Protein AF-A0A382WX35-F1 (afdb_monomer)

Mean predicted aligned error: 16.72 Å

Sequence (163 aa):
VVASEELVRVSFALEDSNFPLQPGFPIFLANTMNWLTGERFALSRSPGRIEVPIPMAEVADLEGNSVAASSLPGRTVFTASEAGLFTVVASDRRVHVAVNLTSQRHSSVNASNFGPEVDSSPIEMPFGGREVEENPKLWVTLLVVATLLVTGEWFTYHRRLTV

Secondary structure (DSSP, 8-state):
----------SS-STTSSGGGSTHHHHHHHHHHHHHT-----EEE-SEEEEES-TT-EEE-TT-PEEPEEEETTEEEEEESSSEEEEEEETTEEEEEEE-SS-HHHH-TTT----S----------S--------TTHHHHHHHHHHHHHHHHHHHHHTT---

Organism: NCBI:txid408172

Radius of gyration: 26.26 Å; Cα contacts (8 Å, |Δi|>4): 176; chains: 1; bounding box: 61×56×72 Å

pLDDT: mean 78.11, std 17.48, range [38.62, 96.69]

Structure (mmCIF, N/CA/C/O backbone):
data_AF-A0A382WX35-F1
#
_entry.id   AF-A0A382WX35-F1
#
loop_
_atom_site.group_PDB
_atom_site.id
_atom_site.type_symbol
_atom_site.label_atom_id
_atom_site.label_alt_id
_atom_site.label_comp_id
_atom_site.label_asym_id
_atom_site.label_entity_id
_atom_site.label_seq_id
_atom_site.pdbx_PDB_ins_code
_atom_site.Cartn_x
_atom_site.Cartn_y
_atom_site.Cartn_z
_atom_site.occupancy
_atom_site.B_iso_or_equiv
_atom_site.auth_seq_id
_atom_site.auth_comp_id
_atom_site.auth_asym_id
_atom_site.auth_atom_id
_atom_site.pdbx_PDB_model_num
ATOM 1 N N . VAL A 1 1 ? -3.711 -2.216 26.887 1.00 42.47 1 VAL A N 1
ATOM 2 C CA . VAL A 1 1 ? -4.816 -2.167 25.904 1.00 42.47 1 VAL A CA 1
ATOM 3 C C 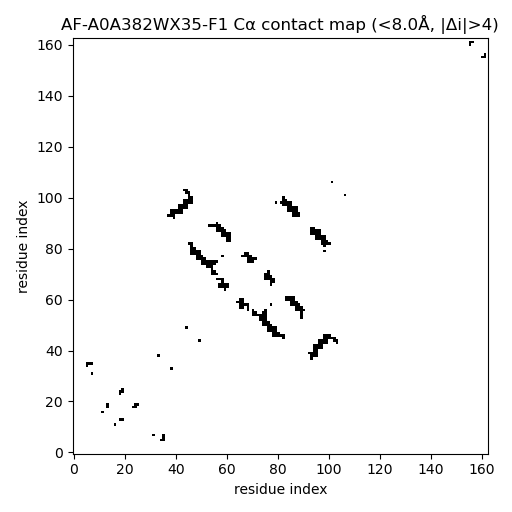. VAL A 1 1 ? -5.041 -3.593 25.444 1.00 42.47 1 VAL A C 1
ATOM 5 O O . VAL A 1 1 ? -4.092 -4.197 24.966 1.00 42.47 1 VAL A O 1
ATOM 8 N N . VAL A 1 2 ? -6.210 -4.174 25.720 1.00 40.56 2 VAL A N 1
ATOM 9 C CA . VAL A 1 2 ? -6.545 -5.528 25.251 1.00 40.56 2 VAL A CA 1
ATOM 10 C C . VAL A 1 2 ? -6.761 -5.414 23.745 1.00 40.56 2 VAL A C 1
ATOM 12 O O . VAL A 1 2 ? -7.621 -4.644 23.324 1.00 40.56 2 VAL A O 1
ATOM 15 N N . ALA A 1 3 ? -5.927 -6.082 22.947 1.00 49.22 3 ALA A N 1
ATOM 16 C CA . ALA A 1 3 ? -6.133 -6.168 21.507 1.00 49.22 3 ALA A CA 1
ATOM 17 C C . ALA A 1 3 ? -7.505 -6.809 21.263 1.00 49.22 3 ALA A C 1
ATOM 19 O O . ALA A 1 3 ? -7.813 -7.845 21.848 1.00 49.22 3 ALA A O 1
ATOM 20 N N . SER A 1 4 ? -8.357 -6.161 20.473 1.00 56.06 4 SER A N 1
ATOM 21 C CA . SER A 1 4 ? -9.621 -6.753 20.049 1.00 56.06 4 SER A CA 1
ATOM 22 C C . SER A 1 4 ? -9.297 -7.972 19.186 1.00 56.06 4 SER A C 1
ATOM 24 O O . SER A 1 4 ? -8.686 -7.821 18.134 1.00 56.06 4 SER A O 1
ATOM 26 N N . GLU A 1 5 ? -9.643 -9.175 19.646 1.00 70.38 5 GLU A N 1
ATOM 27 C CA . GLU A 1 5 ? -9.523 -10.387 18.833 1.00 70.38 5 GLU A CA 1
ATOM 28 C C . GLU A 1 5 ? -10.603 -10.346 17.748 1.00 70.38 5 GLU A C 1
ATOM 30 O O . GLU A 1 5 ? -11.764 -10.699 17.966 1.00 70.38 5 GLU A O 1
ATOM 35 N N . GLU A 1 6 ? -10.234 -9.846 16.575 1.00 83.06 6 GLU A N 1
ATOM 36 C CA . GLU A 1 6 ? -11.050 -9.957 15.376 1.00 83.06 6 GLU A CA 1
ATOM 37 C C . GLU A 1 6 ? -11.047 -11.438 14.952 1.00 83.06 6 GLU A C 1
ATOM 39 O O . GLU A 1 6 ? -9.996 -12.044 14.754 1.00 83.06 6 GLU A O 1
ATOM 44 N N . LEU A 1 7 ? -12.228 -12.063 14.881 1.00 89.69 7 LEU A N 1
ATOM 45 C CA . LEU A 1 7 ? -12.394 -13.474 14.517 1.00 89.69 7 LEU A CA 1
ATOM 46 C C . LEU A 1 7 ? -13.383 -13.596 13.362 1.00 89.69 7 LEU A C 1
ATOM 48 O O . LEU A 1 7 ? -14.542 -13.197 13.480 1.00 89.69 7 LEU A O 1
ATOM 52 N N . VAL A 1 8 ? -12.949 -14.225 12.270 1.00 90.69 8 VAL A N 1
ATOM 53 C CA . VAL A 1 8 ? -13.835 -14.638 11.178 1.00 90.69 8 VAL A CA 1
ATOM 54 C C . VAL A 1 8 ? -14.035 -16.145 11.243 1.00 90.69 8 VAL A C 1
ATOM 56 O O . VAL A 1 8 ? -13.077 -16.914 11.220 1.00 90.69 8 VAL A O 1
ATOM 59 N N . ARG A 1 9 ? -15.298 -16.575 11.322 1.00 92.00 9 ARG A N 1
ATOM 60 C CA . ARG A 1 9 ? -15.679 -17.989 11.352 1.00 92.00 9 ARG A CA 1
ATOM 61 C C . ARG A 1 9 ? -16.527 -18.331 10.137 1.00 92.00 9 ARG A C 1
ATOM 63 O O . ARG A 1 9 ? -17.514 -17.657 9.857 1.00 92.00 9 ARG A O 1
ATOM 70 N N . VAL A 1 10 ? -16.174 -19.424 9.472 1.00 91.25 10 VAL A N 1
ATOM 71 C CA . VAL A 1 10 ? -16.959 -20.016 8.387 1.00 91.25 10 VAL A CA 1
ATOM 72 C C . VAL A 1 10 ? -17.644 -21.274 8.923 1.00 91.25 10 VAL A C 1
ATOM 74 O O . VAL A 1 10 ? -17.017 -22.083 9.604 1.00 91.25 10 VAL A O 1
ATOM 77 N N . SER A 1 11 ? -18.948 -21.417 8.681 1.00 93.25 11 SER A N 1
ATOM 78 C CA . SER A 1 11 ? -19.775 -22.503 9.243 1.00 93.25 11 SER A CA 1
ATOM 79 C C . SER A 1 11 ? -19.867 -23.749 8.355 1.00 9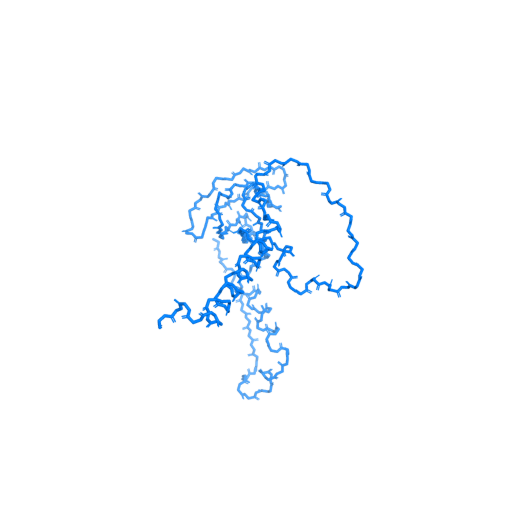3.25 11 SER A C 1
ATOM 81 O O . SER A 1 11 ? -20.706 -24.610 8.604 1.00 93.25 11 SER A O 1
ATOM 83 N N . PHE A 1 12 ? -19.032 -23.846 7.324 1.00 92.69 12 PHE A N 1
ATOM 84 C CA . PHE A 1 12 ? -18.950 -24.980 6.406 1.00 92.69 12 PHE A CA 1
ATOM 85 C C . PHE A 1 12 ? -17.484 -25.364 6.181 1.00 92.69 12 PHE A C 1
ATOM 87 O O . PHE A 1 12 ? -16.604 -24.507 6.284 1.00 92.69 12 PHE A O 1
ATOM 94 N N . ALA A 1 13 ? -17.230 -26.637 5.871 1.00 91.75 13 ALA A N 1
ATOM 95 C CA . ALA A 1 13 ? -15.910 -27.103 5.457 1.00 91.75 13 ALA A CA 1
ATOM 96 C C . ALA A 1 13 ? -15.609 -26.591 4.040 1.00 91.75 13 ALA A C 1
ATOM 98 O O . ALA A 1 13 ? -16.460 -26.665 3.150 1.00 91.75 13 ALA A O 1
ATOM 99 N N . LEU A 1 14 ? -14.423 -26.018 3.838 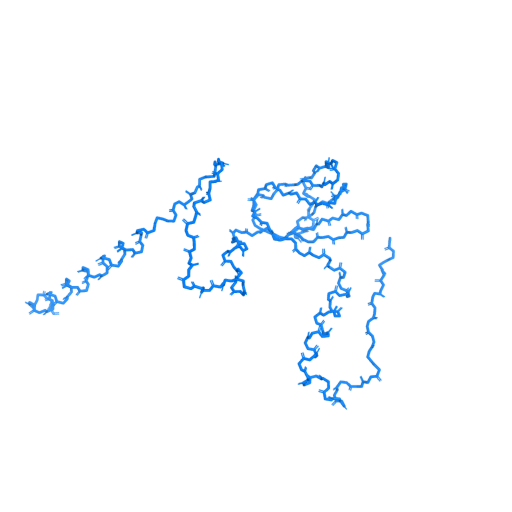1.00 90.25 14 LEU A N 1
ATOM 100 C CA . LEU A 1 14 ? -14.036 -25.416 2.557 1.00 90.25 14 LEU A CA 1
ATOM 101 C C . LEU A 1 14 ? -13.838 -26.493 1.488 1.00 90.25 14 LEU A C 1
ATOM 103 O O . LEU A 1 14 ? -14.210 -26.285 0.338 1.00 90.25 14 LEU A O 1
ATOM 107 N N . GLU A 1 15 ? -13.303 -27.638 1.897 1.00 92.00 15 GLU A N 1
ATOM 108 C CA . GLU A 1 15 ? -13.100 -28.843 1.097 1.00 92.00 15 GLU A CA 1
ATOM 109 C C . GLU A 1 15 ? -14.407 -29.460 0.576 1.00 92.00 15 GLU A C 1
ATOM 111 O O . GLU A 1 15 ? -14.426 -29.989 -0.533 1.00 92.00 15 GLU A O 1
ATOM 116 N N . ASP A 1 16 ? -15.508 -29.316 1.321 1.00 94.94 16 ASP A N 1
ATOM 117 C CA . ASP A 1 16 ? -16.834 -29.835 0.952 1.00 94.94 16 ASP A CA 1
ATOM 118 C C . ASP A 1 16 ? -17.692 -28.794 0.204 1.00 94.94 16 ASP A C 1
ATOM 120 O O . ASP A 1 16 ? -18.889 -28.989 -0.018 1.00 94.94 16 ASP A O 1
ATOM 124 N N . SER A 1 17 ? -17.102 -27.658 -0.177 1.00 92.75 17 SER A N 1
ATOM 125 C CA . SER A 1 17 ? -17.791 -26.531 -0.801 1.00 92.75 17 SER A CA 1
ATOM 126 C C . SER A 1 17 ? -17.160 -26.161 -2.140 1.00 92.75 17 SER A C 1
ATOM 128 O O . SER A 1 17 ? -15.951 -26.242 -2.335 1.00 92.75 17 SER A O 1
ATOM 130 N N . ASN A 1 18 ? -17.970 -25.667 -3.079 1.00 94.38 18 ASN A N 1
ATOM 131 C CA . ASN A 1 18 ? -17.456 -25.069 -4.314 1.00 94.38 18 ASN A CA 1
ATOM 132 C C . ASN A 1 18 ? -16.969 -23.622 -4.114 1.00 94.38 18 ASN A C 1
ATOM 134 O O . ASN A 1 18 ? -16.511 -23.004 -5.077 1.00 94.38 18 ASN A O 1
ATOM 138 N N . PHE A 1 19 ? -17.086 -23.076 -2.896 1.00 94.50 19 PHE A N 1
ATOM 139 C CA . PHE A 1 19 ? -16.740 -21.695 -2.572 1.00 94.50 19 PHE A CA 1
ATOM 140 C C . PHE A 1 19 ? -15.293 -21.335 -2.942 1.00 94.50 19 PHE A C 1
ATOM 142 O O . PHE A 1 19 ? -15.138 -20.326 -3.629 1.00 94.50 19 PHE A O 1
ATOM 149 N N . PRO A 1 20 ? -14.256 -22.148 -2.634 1.00 94.56 20 PRO A N 1
ATOM 150 C CA . PRO A 1 20 ? -12.874 -21.841 -3.021 1.00 94.56 20 PRO A CA 1
ATOM 151 C C . PRO A 1 20 ? -12.638 -21.691 -4.531 1.00 94.56 20 PRO A C 1
ATOM 153 O O . PRO A 1 20 ? -11.668 -21.058 -4.939 1.00 94.56 20 PRO A O 1
ATOM 156 N N . LEU A 1 21 ? -13.518 -22.257 -5.365 1.00 95.12 21 LEU A N 1
ATOM 157 C CA . LEU A 1 21 ? -13.438 -22.191 -6.829 1.00 95.12 21 LEU A CA 1
ATOM 158 C C . LEU A 1 21 ? -14.177 -20.979 -7.416 1.00 95.12 21 LEU A C 1
ATOM 160 O O . LEU A 1 21 ? -14.097 -20.732 -8.618 1.00 95.12 21 LEU A O 1
ATOM 164 N N . GLN A 1 22 ? -14.926 -20.237 -6.597 1.00 95.56 22 GLN A N 1
ATOM 165 C CA . GLN A 1 22 ? -15.671 -19.070 -7.054 1.00 95.56 22 GLN A CA 1
ATOM 166 C C . GLN A 1 22 ? -14.770 -17.828 -7.109 1.00 95.56 22 GLN A C 1
ATOM 168 O O . GLN A 1 22 ? -13.951 -17.621 -6.209 1.00 95.56 22 GLN A O 1
ATOM 173 N N . PRO A 1 23 ? -14.999 -16.906 -8.063 1.00 94.38 23 PRO A N 1
ATOM 174 C CA . PRO A 1 23 ? -14.306 -15.614 -8.103 1.00 94.38 23 PRO A CA 1
ATOM 175 C C . PRO A 1 23 ? -14.438 -14.786 -6.812 1.00 94.38 23 PRO A C 1
ATOM 177 O O . PRO A 1 23 ? -13.611 -13.919 -6.541 1.00 94.38 23 PRO A O 1
ATOM 180 N N . GLY A 1 24 ? -15.473 -15.045 -6.004 1.00 92.81 24 GLY A N 1
ATOM 181 C CA . GLY A 1 24 ? -15.698 -14.368 -4.726 1.00 92.81 24 GLY A CA 1
ATOM 182 C C . GLY A 1 24 ? -14.760 -14.801 -3.595 1.00 92.81 24 GLY A C 1
ATOM 183 O O . GLY A 1 24 ? -14.584 -14.036 -2.650 1.00 92.81 24 GLY A O 1
ATOM 184 N N . PHE A 1 25 ? -14.136 -15.980 -3.669 1.00 95.25 25 PHE A N 1
ATOM 185 C CA . PHE A 1 25 ? -13.285 -16.482 -2.587 1.00 95.25 25 PHE A CA 1
ATOM 186 C C . PHE A 1 25 ? -12.018 -15.637 -2.363 1.00 95.25 25 PHE A C 1
ATOM 188 O O . PHE A 1 25 ? -11.789 -15.226 -1.223 1.00 95.25 25 PHE A O 1
ATOM 195 N N . PRO A 1 26 ? -11.245 -15.261 -3.404 1.00 93.88 26 PRO A N 1
ATOM 196 C CA . PRO A 1 26 ? -10.124 -14.335 -3.237 1.00 93.88 26 PRO A CA 1
ATOM 197 C C . PRO A 1 26 ? -10.535 -12.972 -2.662 1.00 93.88 26 PRO A C 1
ATOM 199 O O . PRO A 1 26 ? -9.817 -12.409 -1.839 1.00 93.88 26 PRO A O 1
ATOM 202 N N . ILE A 1 27 ? -11.710 -12.456 -3.046 1.00 92.44 27 ILE A N 1
ATOM 203 C CA . ILE A 1 27 ? -12.246 -11.181 -2.538 1.00 92.44 27 ILE A CA 1
ATOM 204 C C . ILE A 1 27 ? -12.594 -11.304 -1.050 1.00 92.44 27 ILE A C 1
ATOM 206 O O . ILE A 1 27 ? -12.246 -10.436 -0.250 1.00 92.44 27 ILE A O 1
ATOM 210 N N . PHE A 1 28 ? -13.254 -12.399 -0.664 1.00 94.06 28 PHE A N 1
ATOM 211 C CA . PHE A 1 28 ? -13.560 -12.704 0.731 1.00 94.06 28 PHE A CA 1
ATOM 212 C C . PHE A 1 28 ? -12.290 -12.799 1.582 1.00 94.06 28 PHE A C 1
ATOM 214 O O . PHE A 1 28 ? -12.245 -12.209 2.662 1.00 94.06 28 PHE A O 1
ATOM 221 N N . LEU A 1 29 ? -11.253 -13.487 1.091 1.00 92.75 29 LEU A N 1
ATOM 222 C CA . LEU A 1 29 ? -9.982 -13.622 1.799 1.00 92.75 29 LEU A CA 1
ATOM 223 C C . LEU A 1 29 ? -9.296 -12.263 1.975 1.00 92.75 29 LEU A C 1
ATOM 225 O O . LEU A 1 29 ? -8.902 -11.929 3.088 1.00 92.75 29 LEU A O 1
ATOM 229 N N . ALA A 1 30 ? -9.213 -11.456 0.914 1.00 88.56 30 ALA A N 1
ATOM 230 C CA . ALA A 1 30 ? -8.613 -10.124 0.970 1.00 88.56 30 ALA A CA 1
ATOM 231 C C . ALA A 1 30 ? -9.325 -9.208 1.979 1.00 88.56 30 ALA A C 1
ATOM 233 O O . ALA A 1 30 ? -8.678 -8.564 2.802 1.00 88.56 30 ALA A O 1
ATOM 234 N N . ASN A 1 31 ? -10.660 -9.199 1.966 1.00 89.44 31 ASN A N 1
ATOM 235 C CA . ASN A 1 31 ? -11.455 -8.403 2.899 1.00 89.44 31 ASN A CA 1
ATOM 236 C C . ASN A 1 31 ? -11.334 -8.906 4.340 1.00 89.44 31 ASN A C 1
ATOM 238 O O . ASN A 1 31 ? -11.246 -8.099 5.260 1.00 89.44 31 ASN A O 1
ATOM 242 N N . THR A 1 32 ? -11.313 -10.227 4.533 1.00 91.94 32 THR A N 1
ATOM 243 C CA . THR A 1 32 ? -11.140 -10.854 5.848 1.00 91.94 32 THR A CA 1
ATOM 244 C C . THR A 1 32 ? -9.777 -10.514 6.429 1.00 91.94 32 THR A C 1
ATOM 246 O O . THR A 1 32 ? -9.708 -10.073 7.567 1.00 91.94 32 THR A O 1
ATOM 249 N N . MET A 1 33 ? -8.708 -10.642 5.640 1.00 87.38 33 MET A N 1
ATOM 250 C CA . MET A 1 33 ? -7.359 -10.265 6.060 1.00 87.38 33 MET A CA 1
ATOM 251 C C . MET A 1 33 ? -7.281 -8.780 6.413 1.00 87.38 33 MET A C 1
ATOM 253 O O . MET A 1 33 ? -6.830 -8.451 7.499 1.00 87.38 33 MET A O 1
ATOM 257 N N . ASN A 1 34 ? -7.793 -7.895 5.554 1.00 82.44 34 ASN A N 1
ATOM 258 C CA . ASN A 1 34 ? -7.814 -6.456 5.825 1.00 82.44 34 ASN A CA 1
ATOM 259 C C . ASN A 1 34 ? -8.628 -6.095 7.079 1.00 82.44 34 ASN A C 1
ATOM 261 O O . ASN A 1 34 ? -8.312 -5.130 7.770 1.00 82.44 34 ASN A O 1
ATOM 265 N N . TRP A 1 35 ? -9.700 -6.841 7.355 1.00 84.00 35 TRP A N 1
ATOM 266 C CA . TRP A 1 35 ? -10.471 -6.666 8.579 1.00 84.00 35 TRP A CA 1
ATOM 267 C C . TRP A 1 35 ? -9.675 -7.135 9.796 1.00 84.00 35 TRP A C 1
ATOM 269 O O . TRP A 1 35 ? -9.511 -6.333 10.696 1.00 84.00 35 TRP A O 1
ATOM 279 N N . LEU A 1 36 ? -9.119 -8.353 9.767 1.00 85.81 36 LEU A N 1
ATOM 280 C CA . LEU A 1 36 ? -8.344 -8.970 10.855 1.00 85.81 36 LEU A CA 1
ATOM 281 C C . LEU A 1 36 ? -7.027 -8.254 11.194 1.00 85.81 36 LEU A C 1
ATOM 283 O O . LEU A 1 36 ? -6.511 -8.413 12.298 1.00 85.81 36 LEU A O 1
ATOM 287 N N . THR A 1 37 ? -6.411 -7.552 10.238 1.00 78.00 37 THR A N 1
ATOM 288 C CA . THR A 1 37 ? -5.170 -6.800 10.489 1.00 78.00 37 THR A CA 1
ATOM 289 C C . THR A 1 37 ? -5.440 -5.389 11.003 1.00 78.00 37 THR A C 1
ATOM 291 O O . THR A 1 37 ? -4.514 -4.719 11.464 1.00 78.00 37 THR A O 1
ATOM 294 N N . GLY A 1 38 ? -6.686 -4.907 10.917 1.00 67.06 38 GLY A N 1
ATOM 295 C CA . GLY A 1 38 ? -7.045 -3.532 11.254 1.00 67.06 38 GLY A CA 1
ATOM 296 C C . GLY A 1 38 ? -6.259 -2.472 10.465 1.00 67.06 38 GLY A C 1
ATOM 297 O O . GLY A 1 38 ? -6.243 -1.303 10.861 1.00 67.06 38 GLY A O 1
ATOM 298 N N . GLU A 1 39 ? -5.589 -2.847 9.369 1.00 62.12 39 GLU A N 1
ATOM 299 C CA . GLU A 1 39 ? -4.688 -1.979 8.607 1.00 62.12 39 GLU A CA 1
ATOM 300 C C . GLU A 1 39 ? -5.494 -0.967 7.795 1.00 62.12 39 GLU A C 1
ATOM 302 O O . GLU A 1 39 ? -5.843 -1.152 6.629 1.00 62.12 39 GLU A O 1
ATOM 307 N N . ARG A 1 40 ? -5.819 0.160 8.427 1.00 59.09 40 ARG A N 1
ATOM 308 C CA . ARG A 1 40 ? -6.556 1.231 7.765 1.00 59.09 40 ARG A CA 1
ATOM 309 C C . ARG A 1 40 ? -5.595 2.097 6.960 1.00 59.09 40 ARG A C 1
ATOM 311 O O . ARG A 1 40 ? -4.992 3.025 7.483 1.00 59.09 40 ARG A O 1
ATOM 318 N N . PHE A 1 41 ? -5.562 1.815 5.659 1.00 56.81 41 PHE A N 1
ATOM 319 C CA . PHE A 1 41 ? -4.970 2.623 4.590 1.00 56.81 41 PHE A CA 1
ATOM 320 C C . PHE A 1 41 ? -3.440 2.715 4.628 1.00 56.81 41 PHE A C 1
ATOM 322 O O . PHE A 1 41 ? -2.864 3.488 5.385 1.00 56.81 41 PHE A O 1
ATOM 329 N N . ALA A 1 42 ? -2.776 1.999 3.720 1.00 64.38 42 ALA A N 1
ATOM 330 C CA . ALA A 1 42 ? -1.390 2.294 3.383 1.00 64.38 42 ALA A CA 1
ATOM 331 C C . ALA A 1 42 ? -1.334 3.595 2.559 1.00 64.38 42 ALA A C 1
ATOM 333 O O . ALA A 1 42 ? -1.854 3.659 1.443 1.00 64.38 42 ALA A O 1
ATOM 334 N N . LEU A 1 43 ? -0.725 4.654 3.096 1.00 71.31 43 LEU A N 1
ATOM 335 C CA . LEU A 1 43 ? -0.460 5.879 2.338 1.00 71.31 43 LEU A CA 1
ATOM 336 C C . LEU A 1 43 ? 0.852 5.726 1.575 1.00 71.31 43 LEU A C 1
ATOM 338 O O . LEU A 1 43 ? 1.885 5.516 2.196 1.00 71.31 43 LEU A O 1
ATOM 342 N N . SER A 1 44 ? 0.839 5.890 0.252 1.00 77.56 44 SER A N 1
ATOM 343 C CA . SER A 1 44 ? 2.078 5.971 -0.529 1.00 77.56 44 SER A CA 1
ATOM 344 C C . SER A 1 44 ? 2.535 7.426 -0.682 1.00 77.56 44 SER A C 1
ATOM 346 O O . SER A 1 44 ? 1.724 8.306 -1.003 1.00 77.56 44 SER A O 1
ATOM 348 N N . ARG A 1 45 ? 3.813 7.711 -0.406 1.00 81.94 45 ARG A N 1
ATOM 349 C CA . ARG A 1 45 ? 4.424 9.051 -0.498 1.00 81.94 45 ARG A CA 1
ATOM 350 C C . ARG A 1 45 ? 5.846 8.977 -1.052 1.00 81.94 45 ARG A C 1
ATOM 352 O O . ARG A 1 45 ? 6.521 7.969 -0.887 1.00 81.94 45 ARG A O 1
ATOM 359 N N . SER A 1 46 ? 6.306 10.056 -1.678 1.00 81.50 46 SER A N 1
ATOM 360 C CA . SER A 1 46 ? 7.727 10.232 -1.997 1.00 81.50 46 SER A CA 1
ATOM 361 C C . SER A 1 46 ? 8.521 10.597 -0.732 1.00 81.5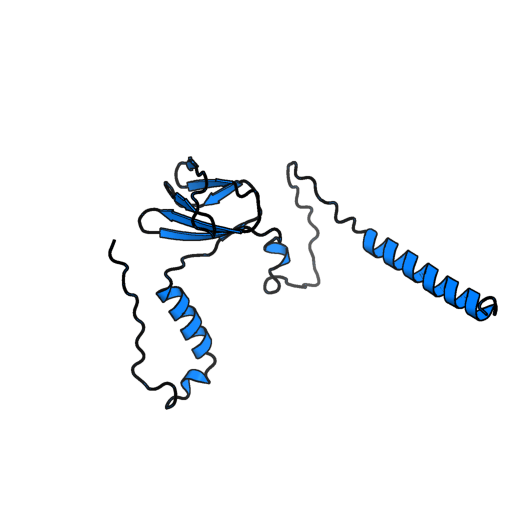0 46 SER A C 1
ATOM 363 O O . SER A 1 46 ? 7.926 11.150 0.201 1.00 81.50 46 SER A O 1
ATOM 365 N N . PRO A 1 47 ? 9.842 10.334 -0.685 1.00 85.75 47 PRO A N 1
ATOM 366 C CA . PRO A 1 47 ? 10.697 10.801 0.403 1.00 85.75 47 PRO A CA 1
ATOM 367 C C . PRO A 1 47 ? 10.626 12.317 0.601 1.00 85.75 47 PRO A C 1
ATOM 369 O O . PRO A 1 47 ? 10.337 13.076 -0.327 1.00 85.75 47 PRO A O 1
ATOM 372 N N . GLY A 1 48 ? 10.920 12.757 1.821 1.00 87.00 48 GLY A N 1
ATOM 373 C CA . GLY A 1 48 ? 10.845 14.148 2.246 1.00 87.00 48 GLY A CA 1
ATOM 374 C C . GLY A 1 48 ? 9.855 14.353 3.389 1.00 87.00 48 GLY A C 1
ATOM 375 O O . GLY A 1 48 ? 9.677 13.490 4.250 1.00 87.00 48 GLY A O 1
ATOM 376 N N . ARG A 1 49 ? 9.233 15.534 3.427 1.00 90.75 49 ARG A N 1
ATOM 377 C CA . ARG A 1 49 ? 8.288 15.925 4.480 1.00 90.75 49 ARG A CA 1
ATOM 378 C C . ARG A 1 49 ? 6.912 15.323 4.206 1.00 90.75 49 ARG A C 1
ATOM 380 O O . ARG A 1 49 ? 6.260 15.678 3.226 1.00 90.75 49 ARG A O 1
ATOM 387 N N . ILE A 1 50 ? 6.457 14.454 5.099 1.00 88.75 50 ILE A N 1
ATOM 388 C CA . ILE A 1 50 ? 5.196 13.727 4.983 1.00 88.75 50 ILE A CA 1
ATOM 389 C C . ILE A 1 50 ? 4.209 14.255 6.016 1.00 88.75 50 ILE A C 1
ATOM 391 O O . ILE A 1 50 ? 4.534 14.394 7.194 1.00 88.75 50 ILE A O 1
ATOM 395 N N . GLU A 1 51 ? 2.985 14.524 5.566 1.00 90.00 51 GLU A N 1
ATOM 396 C CA . GLU A 1 51 ? 1.875 14.906 6.433 1.00 90.00 51 GLU A CA 1
ATOM 397 C C . GLU A 1 51 ? 0.835 13.791 6.481 1.00 90.00 51 GLU A C 1
ATOM 399 O O . GLU A 1 51 ? 0.354 13.316 5.446 1.00 90.00 51 GLU A O 1
ATOM 404 N N . VAL A 1 52 ? 0.465 13.403 7.695 1.00 88.19 52 VAL A N 1
ATOM 405 C CA . VAL A 1 52 ? -0.550 12.388 7.956 1.00 88.19 52 VAL A CA 1
ATOM 406 C C . VAL A 1 52 ? -1.712 13.061 8.686 1.00 88.19 52 VAL A C 1
ATOM 408 O O . VAL A 1 52 ? -1.472 13.724 9.697 1.00 88.19 52 VAL A O 1
ATOM 411 N N . PRO A 1 53 ? -2.968 12.932 8.206 1.00 87.31 53 PRO A N 1
ATOM 412 C CA . PRO A 1 53 ? -4.146 13.603 8.771 1.00 87.31 53 PRO A CA 1
ATOM 413 C C . PRO A 1 53 ? -4.631 12.910 10.058 1.00 87.31 53 PRO A C 1
ATOM 415 O O . PRO A 1 53 ? -5.776 12.465 10.180 1.00 87.31 53 PRO A O 1
ATOM 418 N N . ILE A 1 54 ? -3.706 12.747 10.999 1.00 85.69 54 ILE A N 1
ATOM 419 C CA . ILE A 1 54 ? -3.895 12.175 12.323 1.00 85.69 54 ILE A CA 1
ATOM 420 C C . ILE A 1 54 ? -3.079 13.060 13.269 1.00 85.69 54 ILE A C 1
ATOM 422 O O . ILE A 1 54 ? -1.857 13.085 13.139 1.00 85.69 54 ILE A O 1
ATOM 426 N N . PRO A 1 55 ? -3.715 13.851 14.145 1.00 87.88 55 PRO A N 1
ATOM 427 C CA . PRO A 1 55 ? -2.999 14.698 15.091 1.00 87.88 55 PRO A CA 1
ATOM 428 C C . PRO A 1 55 ? -2.390 13.861 16.220 1.00 87.88 55 PRO A C 1
ATOM 430 O O . PRO A 1 55 ? -2.927 12.810 16.562 1.00 87.88 55 PRO A O 1
ATOM 433 N N . MET A 1 56 ? -1.320 14.366 16.843 1.00 87.88 56 MET A N 1
ATOM 434 C CA . MET A 1 56 ? -0.732 13.772 18.057 1.00 87.88 56 MET A CA 1
ATOM 435 C C . MET A 1 56 ? -0.321 12.304 17.881 1.00 87.88 56 MET A C 1
ATOM 437 O O . MET A 1 56 ? -0.359 11.524 18.828 1.00 87.88 56 MET A O 1
ATOM 441 N N . ALA A 1 57 ? 0.060 11.935 16.658 1.00 90.19 57 ALA A N 1
ATOM 442 C CA . ALA A 1 57 ? 0.516 10.594 16.338 1.00 90.19 57 ALA A CA 1
ATOM 443 C C . ALA A 1 57 ? 2.016 10.415 16.595 1.00 90.19 57 ALA A C 1
ATOM 445 O O . ALA A 1 57 ? 2.818 11.287 16.249 1.00 90.19 57 ALA A O 1
ATOM 446 N N . GLU A 1 58 ? 2.378 9.256 17.132 1.00 92.69 58 GLU A N 1
ATOM 447 C CA . GLU A 1 58 ? 3.746 8.752 17.183 1.00 92.69 58 GLU A CA 1
ATOM 448 C C . GLU A 1 58 ? 4.091 8.074 15.857 1.00 92.69 58 GLU A C 1
ATOM 450 O O . GLU A 1 58 ? 3.242 7.431 15.234 1.00 92.69 58 GLU A O 1
ATOM 455 N N . VAL A 1 59 ? 5.338 8.227 15.413 1.00 92.25 59 VAL A N 1
ATOM 456 C CA . VAL A 1 59 ? 5.830 7.633 14.168 1.00 92.25 59 VAL A CA 1
ATOM 457 C C . VAL A 1 59 ? 6.977 6.690 14.498 1.00 92.25 59 VAL A C 1
ATOM 459 O O . VAL A 1 59 ? 7.879 7.056 15.250 1.00 92.25 59 VAL A O 1
ATOM 462 N N . ALA A 1 60 ? 6.941 5.490 13.928 1.00 93.19 60 ALA A N 1
ATOM 463 C CA . ALA A 1 60 ? 8.011 4.506 14.007 1.00 93.19 60 ALA A CA 1
ATOM 464 C C . ALA A 1 60 ? 8.414 4.030 12.605 1.00 93.19 60 ALA A C 1
ATOM 466 O O . ALA A 1 60 ? 7.573 4.000 11.703 1.00 93.19 60 ALA A O 1
ATOM 467 N N . ASP A 1 61 ? 9.682 3.678 12.419 1.00 90.88 61 ASP A N 1
ATOM 468 C CA . ASP A 1 61 ? 10.159 2.992 11.213 1.00 90.88 61 ASP A CA 1
ATOM 469 C C . ASP A 1 61 ? 9.765 1.497 11.213 1.00 90.88 61 ASP A C 1
ATOM 471 O O . ASP A 1 61 ? 8.990 1.036 12.061 1.00 90.88 61 ASP A O 1
ATOM 475 N N . LEU A 1 62 ? 10.250 0.742 10.223 1.00 85.56 62 LEU A N 1
ATOM 476 C CA . LEU A 1 62 ? 9.972 -0.690 10.086 1.00 85.56 62 LEU A CA 1
ATOM 477 C C . LEU A 1 62 ? 10.637 -1.511 11.199 1.00 85.56 62 LEU A C 1
ATOM 479 O O . LEU A 1 62 ? 10.095 -2.536 11.611 1.00 85.56 62 LEU A O 1
ATOM 483 N N . GLU A 1 63 ? 11.791 -1.064 11.693 1.00 87.06 63 GLU A N 1
ATOM 484 C CA . GLU A 1 63 ? 12.496 -1.666 12.822 1.00 87.06 63 GLU A CA 1
ATOM 485 C C . GLU A 1 63 ? 11.845 -1.339 14.180 1.00 87.06 63 GLU A C 1
ATOM 487 O O . GLU A 1 63 ? 12.199 -1.936 15.198 1.00 87.06 63 GLU A O 1
ATOM 492 N N . GLY A 1 64 ? 10.869 -0.427 14.204 1.00 85.69 64 GLY A N 1
ATOM 493 C CA . GLY A 1 64 ? 10.167 0.012 15.406 1.00 85.69 64 GLY A CA 1
ATOM 494 C C . GLY A 1 64 ? 10.871 1.143 16.163 1.00 85.69 64 GLY A C 1
ATOM 495 O O . GLY A 1 64 ? 10.459 1.468 17.279 1.00 85.69 64 GLY A O 1
ATOM 496 N N . ASN A 1 65 ? 11.904 1.764 15.590 1.00 90.50 65 ASN A N 1
ATOM 497 C CA . ASN A 1 65 ? 12.545 2.932 16.179 1.00 90.50 65 ASN A CA 1
ATOM 498 C C . ASN A 1 65 ? 11.659 4.164 16.009 1.00 90.50 65 ASN A C 1
ATOM 500 O O . ASN A 1 65 ? 11.057 4.395 14.960 1.00 90.50 65 ASN A O 1
ATOM 504 N N . SER A 1 66 ? 11.610 4.995 17.050 1.00 90.38 66 SER A N 1
ATOM 505 C CA . SER A 1 66 ? 10.844 6.237 17.014 1.00 90.38 66 SER A CA 1
ATOM 506 C C . SER A 1 66 ? 11.460 7.239 16.037 1.00 90.38 66 SER A C 1
ATOM 508 O O . SER A 1 66 ? 12.645 7.567 16.120 1.00 90.38 66 SER A O 1
ATOM 510 N N . VAL A 1 67 ? 10.629 7.763 15.141 1.00 92.00 67 VAL A N 1
ATOM 511 C CA . VAL A 1 67 ? 10.979 8.816 14.189 1.00 92.00 67 VAL A CA 1
ATOM 512 C C . VAL A 1 67 ? 10.474 10.148 14.725 1.00 92.00 67 VAL A C 1
ATOM 514 O O . VAL A 1 67 ? 9.313 10.282 15.118 1.00 92.00 67 VAL A O 1
ATOM 517 N N . ALA A 1 68 ? 11.342 11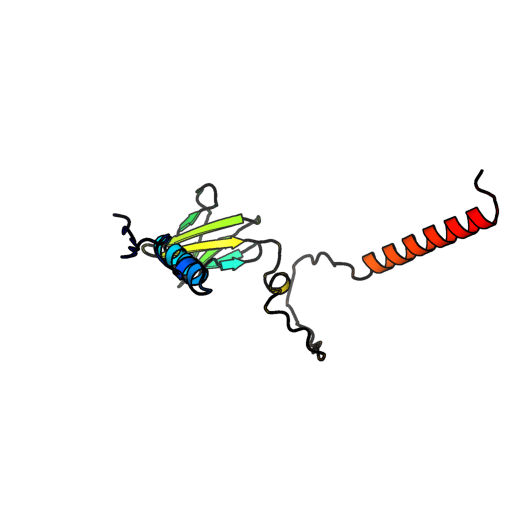.162 14.714 1.00 92.31 68 ALA A N 1
ATOM 518 C CA . ALA A 1 68 ? 10.984 12.502 15.159 1.00 92.31 68 ALA A CA 1
ATOM 519 C C . ALA A 1 68 ? 9.800 13.051 14.345 1.00 92.31 68 ALA A C 1
ATOM 521 O O . ALA A 1 68 ? 9.889 13.252 13.130 1.00 92.31 68 ALA A O 1
ATOM 522 N N . ALA A 1 69 ? 8.696 13.319 15.039 1.00 92.12 69 ALA A N 1
ATOM 523 C CA . ALA A 1 69 ? 7.460 13.808 14.451 1.00 92.12 69 ALA A CA 1
ATOM 524 C C . ALA A 1 69 ? 6.964 15.055 15.191 1.00 92.12 69 ALA A C 1
ATOM 526 O O . ALA A 1 69 ? 7.077 15.175 16.409 1.00 92.12 69 ALA A O 1
ATOM 527 N N . SER A 1 70 ? 6.413 16.004 14.440 1.00 91.81 70 SER A N 1
ATOM 528 C CA . SER A 1 70 ? 5.817 17.235 14.956 1.00 91.81 70 SER A CA 1
ATOM 529 C C . SER A 1 70 ? 4.306 17.202 14.773 1.00 91.81 70 SER A C 1
ATOM 531 O O . SER A 1 70 ? 3.809 16.949 13.676 1.00 91.81 70 SER A O 1
ATOM 533 N N . SER A 1 71 ? 3.565 17.501 15.837 1.00 89.25 71 SER A N 1
ATOM 534 C CA . SER A 1 71 ? 2.109 17.629 15.769 1.00 89.25 71 SER A CA 1
ATOM 535 C C . SER A 1 71 ? 1.709 19.052 15.394 1.00 89.25 71 SER A C 1
ATOM 537 O O . SER A 1 71 ? 2.083 20.009 16.066 1.00 89.25 71 SER A O 1
ATOM 539 N N . LEU A 1 72 ? 0.934 19.184 14.321 1.00 87.50 72 LEU A N 1
ATOM 540 C CA . LEU A 1 72 ? 0.277 20.415 13.889 1.00 87.50 72 LEU A CA 1
ATOM 541 C C . LEU A 1 72 ? -1.244 20.285 14.099 1.00 87.50 72 LEU A C 1
ATOM 543 O O . LEU A 1 72 ? -1.759 19.176 14.269 1.00 87.50 72 LEU A O 1
ATOM 547 N N . PRO A 1 73 ? -2.006 21.394 14.048 1.00 87.88 73 PRO A N 1
ATOM 548 C CA . PRO A 1 73 ? -3.463 21.333 14.097 1.00 87.88 73 PRO A CA 1
ATOM 549 C C . PRO A 1 73 ? -4.026 20.371 13.035 1.00 87.88 73 PRO A C 1
ATOM 551 O O . PRO A 1 73 ? -3.896 20.600 11.830 1.00 87.88 73 PRO A O 1
ATOM 554 N N . GLY A 1 74 ? -4.620 19.269 13.503 1.00 85.25 74 GLY A N 1
ATOM 555 C CA . GLY A 1 74 ? -5.266 18.245 12.676 1.00 85.25 74 GLY A CA 1
ATOM 556 C C . GLY A 1 74 ? -4.340 17.266 11.940 1.00 85.25 74 GLY A C 1
ATOM 557 O O . GLY A 1 74 ? -4.849 16.435 11.190 1.00 85.25 74 GLY A O 1
ATOM 558 N N . ARG A 1 75 ? -3.011 17.334 12.114 1.00 90.12 75 ARG A N 1
ATOM 559 C CA . ARG A 1 75 ? -2.070 16.465 11.384 1.00 90.12 75 ARG A CA 1
ATOM 560 C C . ARG A 1 75 ? -0.755 16.241 12.128 1.00 90.12 75 ARG A C 1
ATOM 562 O O . ARG A 1 75 ? -0.293 17.121 12.846 1.00 90.12 75 ARG A O 1
ATOM 569 N N . THR A 1 76 ? -0.107 15.114 11.873 1.00 92.38 76 THR A N 1
ATOM 570 C CA . THR A 1 76 ? 1.275 14.847 12.282 1.00 92.38 76 THR A CA 1
ATOM 571 C C . THR A 1 76 ? 2.181 14.942 11.064 1.00 92.38 76 THR A C 1
ATOM 573 O O . THR A 1 76 ? 1.833 14.492 9.971 1.00 92.38 76 THR A O 1
ATOM 576 N N . VAL A 1 77 ? 3.343 15.556 11.253 1.00 92.19 77 VAL A N 1
ATOM 577 C CA . VAL A 1 77 ? 4.351 15.774 10.220 1.00 92.19 77 VAL A CA 1
ATOM 578 C C . VAL A 1 77 ? 5.640 15.087 10.634 1.00 92.19 77 VAL A C 1
ATOM 580 O O . VAL A 1 77 ? 6.121 15.307 11.743 1.00 92.19 77 VAL A O 1
ATOM 583 N N . PHE A 1 78 ? 6.230 14.312 9.734 1.00 93.12 78 PHE A N 1
ATOM 584 C CA . PHE A 1 78 ? 7.557 13.732 9.920 1.00 93.12 78 PHE A CA 1
ATOM 585 C C . PHE A 1 78 ? 8.357 13.812 8.619 1.00 93.12 78 PHE A C 1
ATOM 587 O O . PHE A 1 78 ? 7.800 14.079 7.551 1.00 93.12 78 PHE A O 1
ATOM 594 N N . THR A 1 79 ? 9.668 13.612 8.707 1.00 92.56 79 THR A N 1
ATOM 595 C CA . THR A 1 79 ? 10.557 13.599 7.541 1.00 92.56 79 THR A CA 1
ATOM 596 C C . THR A 1 79 ? 11.088 12.190 7.331 1.00 92.56 79 THR A C 1
ATOM 598 O O . THR A 1 79 ? 11.702 11.633 8.235 1.00 92.56 79 THR A O 1
ATOM 601 N N . ALA A 1 80 ? 10.885 11.638 6.137 1.00 90.06 80 ALA A N 1
ATOM 602 C CA . ALA A 1 80 ? 11.499 10.387 5.704 1.00 90.06 80 ALA A CA 1
ATOM 603 C C . ALA A 1 80 ? 12.636 10.701 4.725 1.00 90.06 80 ALA A C 1
ATOM 605 O O . ALA A 1 80 ? 12.384 11.115 3.593 1.00 90.06 80 ALA A O 1
ATOM 606 N N . SER A 1 81 ? 13.886 10.556 5.170 1.00 83.50 81 SER A N 1
ATOM 607 C CA . SER A 1 81 ? 15.075 10.776 4.332 1.00 83.50 81 SER A CA 1
ATOM 608 C C . SER A 1 81 ? 15.299 9.662 3.311 1.00 83.50 81 SER A C 1
ATOM 610 O O . SER A 1 81 ? 15.888 9.905 2.262 1.00 83.50 81 SER A O 1
ATOM 612 N N . GLU A 1 82 ? 14.809 8.461 3.607 1.00 82.56 82 GLU A N 1
ATOM 613 C CA . GLU A 1 82 ? 14.969 7.262 2.789 1.00 82.56 82 GLU A CA 1
ATOM 614 C C . GLU A 1 82 ? 13.605 6.630 2.485 1.00 82.56 82 GLU A C 1
ATOM 616 O O . GLU A 1 82 ? 12.603 6.907 3.153 1.00 82.56 82 GLU A O 1
ATOM 621 N N . ALA A 1 83 ? 13.559 5.797 1.444 1.00 84.88 83 ALA A N 1
ATOM 622 C CA . ALA A 1 83 ? 12.390 4.973 1.168 1.00 84.88 83 ALA A CA 1
ATOM 623 C C . ALA A 1 83 ? 12.272 3.862 2.217 1.00 84.88 83 ALA A C 1
ATOM 625 O O . ALA A 1 83 ? 13.267 3.255 2.600 1.00 84.88 83 ALA A O 1
ATOM 626 N N . GLY A 1 84 ? 11.052 3.592 2.667 1.00 86.81 84 GLY A N 1
ATOM 627 C CA . GLY A 1 84 ? 10.799 2.673 3.768 1.00 86.81 84 GLY A CA 1
ATOM 628 C C . GLY A 1 84 ? 9.331 2.631 4.166 1.00 86.81 84 GLY A C 1
ATOM 629 O O . GLY A 1 84 ? 8.498 3.360 3.623 1.00 86.81 84 GLY A O 1
ATOM 630 N N . LEU A 1 85 ? 9.003 1.758 5.115 1.00 88.25 85 LEU A N 1
ATOM 631 C CA . LEU A 1 85 ? 7.667 1.664 5.691 1.00 88.25 85 LEU A CA 1
ATOM 632 C C . LEU A 1 85 ? 7.670 2.304 7.077 1.00 88.25 85 LEU A C 1
ATOM 634 O O . LEU A 1 85 ? 8.508 1.976 7.909 1.00 88.25 85 LEU A O 1
ATOM 638 N N . PHE A 1 86 ? 6.710 3.187 7.321 1.00 90.31 86 PHE A N 1
ATOM 639 C CA . PHE A 1 86 ? 6.547 3.873 8.595 1.00 90.31 86 PHE A CA 1
ATOM 640 C C . PHE A 1 86 ? 5.187 3.543 9.191 1.00 90.31 86 PHE A C 1
ATOM 642 O O . PHE A 1 86 ? 4.186 3.452 8.480 1.00 90.31 86 PHE A O 1
ATOM 649 N N . THR A 1 87 ? 5.135 3.390 10.505 1.00 90.56 87 THR A N 1
ATOM 650 C CA . THR A 1 87 ? 3.900 3.163 11.250 1.00 90.56 87 THR A CA 1
ATOM 651 C C . THR A 1 87 ? 3.561 4.416 12.033 1.00 90.56 87 THR A C 1
ATOM 653 O O . THR A 1 87 ? 4.352 4.885 12.845 1.00 90.56 87 THR A O 1
ATOM 656 N N . VAL A 1 88 ? 2.372 4.957 11.791 1.00 89.81 88 VAL A N 1
ATOM 657 C CA . VAL A 1 88 ? 1.844 6.141 12.464 1.00 89.81 88 VAL A CA 1
ATOM 658 C C . VAL A 1 88 ? 0.720 5.702 13.387 1.00 89.81 88 VAL A C 1
ATOM 660 O O . VAL A 1 88 ? -0.287 5.157 12.933 1.00 89.81 88 VAL A O 1
ATOM 663 N N . VAL A 1 89 ? 0.898 5.913 14.687 1.00 89.00 89 VAL A N 1
ATOM 664 C CA . VAL A 1 89 ? -0.030 5.463 15.727 1.00 89.00 89 VAL A CA 1
ATOM 665 C C . VAL A 1 89 ? -0.532 6.666 16.512 1.00 89.00 89 VAL A C 1
ATOM 667 O O . VAL A 1 89 ? 0.257 7.416 17.073 1.00 89.00 89 VAL A O 1
ATOM 670 N N . ALA A 1 90 ? -1.847 6.839 16.592 1.00 85.94 90 ALA A N 1
ATOM 671 C CA . ALA A 1 90 ? -2.480 7.788 17.502 1.00 85.94 90 ALA A CA 1
ATOM 672 C C . ALA A 1 90 ? -3.660 7.110 18.182 1.00 85.94 90 ALA A C 1
ATOM 674 O O . ALA A 1 90 ? -4.587 6.722 17.486 1.00 85.94 90 ALA A O 1
ATOM 675 N N . SER A 1 91 ? -3.627 6.991 19.510 1.00 78.56 91 SER A N 1
ATOM 676 C CA . SER A 1 91 ? -4.695 6.454 20.374 1.00 78.56 91 SER A CA 1
ATOM 677 C C . SER A 1 91 ? -5.397 5.177 19.869 1.00 78.56 91 SER A C 1
ATOM 679 O O . SER A 1 91 ? -5.077 4.090 20.341 1.00 78.56 91 SER A O 1
ATOM 681 N N . ASP A 1 92 ? -6.358 5.301 18.951 1.00 75.25 92 ASP A N 1
ATOM 682 C CA . ASP A 1 92 ? -7.199 4.242 18.378 1.00 75.25 92 ASP A CA 1
ATOM 683 C C . ASP A 1 92 ? -6.943 3.967 16.879 1.00 75.25 92 ASP A C 1
ATOM 685 O O . ASP A 1 92 ? -7.558 3.079 16.288 1.00 75.25 92 ASP A O 1
ATOM 689 N N . ARG A 1 93 ? -6.044 4.720 16.240 1.00 75.19 93 ARG A N 1
ATOM 690 C CA . ARG A 1 93 ? -5.741 4.644 14.810 1.00 75.19 93 ARG A CA 1
ATOM 691 C C . ARG A 1 93 ? -4.286 4.266 14.587 1.00 75.19 93 ARG A C 1
ATOM 693 O O . ARG A 1 93 ? -3.371 4.951 15.040 1.00 75.19 93 ARG A O 1
ATOM 700 N N . ARG A 1 94 ? -4.086 3.205 13.810 1.00 81.38 94 ARG A N 1
ATOM 701 C CA . ARG A 1 94 ? -2.799 2.823 13.230 1.00 81.38 94 ARG A CA 1
ATOM 702 C C . ARG A 1 94 ? -2.887 2.962 11.717 1.00 81.38 94 ARG A C 1
ATOM 704 O O . ARG A 1 94 ? -3.829 2.465 11.107 1.00 81.38 94 ARG A O 1
ATOM 711 N N . VAL A 1 95 ? -1.921 3.658 11.134 1.00 85.12 95 VAL A N 1
ATOM 712 C CA . VAL A 1 95 ? -1.817 3.880 9.692 1.00 85.12 95 VAL A CA 1
ATOM 7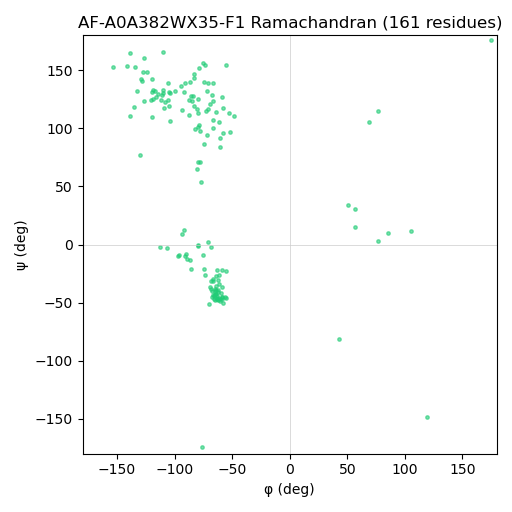13 C C . VAL A 1 95 ? -0.396 3.583 9.255 1.00 85.12 95 VAL A C 1
ATOM 715 O O . VAL A 1 95 ? 0.557 4.063 9.863 1.00 85.12 95 VAL A O 1
ATOM 718 N N . HIS A 1 96 ? -0.256 2.811 8.184 1.00 86.25 96 HIS A N 1
ATOM 719 C CA . HIS A 1 96 ? 1.040 2.539 7.580 1.00 86.25 96 HIS A CA 1
ATOM 720 C C . HIS A 1 96 ? 1.297 3.522 6.438 1.00 86.25 96 HIS A C 1
ATOM 722 O O . HIS A 1 96 ? 0.419 3.822 5.631 1.00 86.25 96 HIS A O 1
ATOM 728 N N . VAL A 1 97 ? 2.508 4.055 6.370 1.00 86.88 97 VAL A N 1
ATOM 729 C CA . VAL A 1 97 ? 2.936 4.999 5.344 1.00 86.88 97 VAL A CA 1
ATOM 730 C C . VAL A 1 97 ? 4.109 4.382 4.600 1.00 86.88 97 VAL A C 1
ATOM 732 O O . VAL A 1 97 ? 5.197 4.238 5.147 1.00 86.88 97 VAL A O 1
ATOM 735 N N . ALA A 1 98 ? 3.877 4.006 3.348 1.00 87.25 98 ALA A N 1
ATOM 736 C CA . ALA A 1 98 ? 4.896 3.501 2.446 1.00 87.25 98 ALA A CA 1
ATOM 737 C C . ALA A 1 98 ? 5.565 4.675 1.725 1.00 87.25 98 ALA A C 1
ATOM 739 O O . ALA A 1 98 ? 4.961 5.343 0.880 1.00 87.25 98 ALA A O 1
ATOM 740 N N . VAL A 1 99 ? 6.826 4.924 2.048 1.00 86.56 99 VAL A N 1
ATOM 741 C CA . VAL A 1 99 ? 7.650 5.930 1.386 1.00 86.56 99 VAL A CA 1
ATOM 742 C C . VAL A 1 99 ? 8.427 5.249 0.279 1.00 86.56 99 VAL A C 1
ATOM 744 O O . VAL A 1 99 ? 9.243 4.372 0.542 1.00 86.56 99 VAL A O 1
ATOM 747 N N . ASN A 1 100 ? 8.158 5.624 -0.965 1.00 82.94 100 ASN A N 1
ATOM 748 C CA . ASN A 1 100 ? 8.735 4.971 -2.131 1.00 82.94 100 ASN A CA 1
ATOM 749 C C . ASN A 1 100 ? 9.377 5.999 -3.070 1.00 82.94 100 ASN A C 1
ATOM 751 O O . ASN A 1 100 ? 8.834 7.082 -3.283 1.00 82.94 100 ASN A O 1
ATOM 755 N N . LEU A 1 101 ? 10.529 5.647 -3.647 1.00 73.81 101 LEU A N 1
ATOM 756 C CA . LEU A 1 101 ? 11.194 6.442 -4.685 1.00 73.81 101 LEU A CA 1
ATOM 757 C C . LEU A 1 101 ? 10.371 6.470 -5.977 1.00 73.81 101 LEU A C 1
ATOM 759 O O . LEU A 1 101 ? 10.411 7.448 -6.721 1.00 73.81 101 LEU A O 1
ATOM 763 N N . THR A 1 102 ? 9.605 5.410 -6.242 1.00 64.38 102 THR A N 1
ATOM 764 C CA . THR A 1 102 ? 8.746 5.336 -7.423 1.00 64.38 102 THR A CA 1
ATOM 765 C C . THR A 1 102 ? 7.457 6.112 -7.187 1.00 64.38 102 THR A C 1
ATOM 767 O O . THR A 1 102 ? 6.721 5.827 -6.240 1.00 64.38 102 THR A O 1
ATOM 770 N N . SER A 1 103 ? 7.138 7.061 -8.068 1.00 57.97 103 SER A N 1
ATOM 771 C CA . SER A 1 103 ? 5.864 7.775 -7.972 1.00 57.97 103 SER A CA 1
ATOM 772 C C . SER A 1 103 ? 4.683 6.832 -8.245 1.00 57.97 103 SER A C 1
ATOM 774 O O . SER A 1 103 ? 4.695 6.043 -9.195 1.00 57.97 103 SER A O 1
ATOM 776 N N . GLN A 1 104 ? 3.610 6.971 -7.467 1.00 58.69 104 GLN A N 1
ATOM 777 C CA . GLN A 1 104 ? 2.364 6.231 -7.687 1.00 58.69 104 GLN A CA 1
ATOM 778 C C . GLN A 1 104 ? 1.731 6.546 -9.058 1.00 58.69 104 GLN A C 1
ATOM 780 O O . GLN A 1 104 ? 1.071 5.688 -9.638 1.00 58.69 104 GLN A O 1
ATOM 785 N N . ARG A 1 105 ? 1.989 7.739 -9.621 1.00 55.00 105 ARG A N 1
ATOM 786 C CA . ARG A 1 105 ? 1.548 8.139 -10.970 1.00 55.00 105 ARG A CA 1
ATOM 787 C C . ARG A 1 105 ? 2.152 7.252 -12.062 1.00 55.00 105 ARG A C 1
ATOM 789 O O . ARG A 1 105 ? 1.453 6.907 -13.004 1.00 55.00 105 ARG A O 1
ATOM 796 N N . HIS A 1 106 ? 3.419 6.869 -11.915 1.00 52.34 106 HIS A N 1
ATOM 797 C CA . HIS A 1 106 ? 4.124 6.019 -12.881 1.00 52.34 106 HIS A CA 1
ATOM 798 C C . HIS A 1 106 ? 3.896 4.518 -12.642 1.00 52.34 106 HIS A C 1
ATOM 800 O O . HIS A 1 106 ? 4.055 3.729 -13.564 1.00 52.34 106 HIS A O 1
ATOM 806 N N . SER A 1 107 ? 3.493 4.124 -11.428 1.00 55.00 107 SER A N 1
ATOM 807 C CA . SER A 1 107 ? 3.255 2.717 -11.059 1.00 55.00 107 SER A CA 1
ATOM 808 C C . SER A 1 107 ? 1.782 2.285 -11.172 1.00 55.00 107 SER A C 1
ATOM 810 O O . SER A 1 107 ? 1.456 1.102 -11.081 1.00 55.00 107 SER A O 1
ATOM 812 N N . SER A 1 108 ? 0.857 3.226 -11.400 1.00 60.28 108 SER A N 1
ATOM 813 C CA . SER A 1 108 ? -0.570 2.921 -11.552 1.00 60.28 108 SER A CA 1
ATOM 814 C C . SER A 1 108 ? -0.904 2.401 -12.956 1.00 60.28 108 SER A C 1
ATOM 816 O O . SER A 1 108 ? -1.560 3.072 -13.753 1.00 60.28 108 SER A O 1
ATOM 818 N N . VAL A 1 109 ? -0.473 1.172 -13.251 1.00 57.84 109 VAL A N 1
ATOM 819 C CA . VAL A 1 109 ? -0.698 0.499 -14.547 1.00 57.84 109 VAL A CA 1
ATOM 820 C C . VAL A 1 109 ? -2.178 0.243 -14.858 1.00 57.84 109 VAL A C 1
ATOM 822 O O . VAL A 1 109 ? -2.554 0.118 -16.017 1.00 57.84 109 VAL A O 1
ATOM 825 N N . ASN A 1 110 ? -3.035 0.213 -13.833 1.00 59.41 110 ASN A N 1
ATOM 826 C CA . ASN A 1 110 ? -4.482 0.028 -13.991 1.00 59.41 110 ASN A CA 1
ATOM 827 C C . ASN A 1 110 ? -5.258 1.350 -14.131 1.00 59.41 110 ASN A C 1
ATOM 829 O O . ASN A 1 110 ? -6.447 1.316 -14.432 1.00 59.41 110 ASN A O 1
ATOM 833 N N . ALA A 1 111 ? -4.617 2.504 -13.894 1.00 58.19 111 ALA A N 1
ATOM 834 C CA . ALA A 1 111 ? -5.230 3.825 -14.082 1.00 58.19 111 ALA A CA 1
ATOM 835 C C . ALA A 1 111 ? -4.697 4.568 -15.320 1.00 58.19 111 ALA A C 1
ATOM 837 O O . ALA A 1 111 ? -5.158 5.670 -15.616 1.00 58.19 111 ALA A O 1
ATOM 838 N N . SER A 1 112 ? -3.729 3.997 -16.043 1.00 50.19 112 SER A N 1
ATOM 839 C CA . SER A 1 112 ? -3.242 4.542 -17.308 1.00 50.19 112 SER A CA 1
ATOM 840 C C . SER A 1 112 ? -4.200 4.181 -18.444 1.00 50.19 112 SER A C 1
ATOM 842 O O . SER A 1 112 ? -4.170 3.067 -18.964 1.00 50.19 112 SER A O 1
ATOM 844 N N . ASN A 1 113 ? -5.040 5.133 -18.850 1.00 54.34 113 ASN A N 1
ATOM 845 C CA . ASN A 1 113 ? -5.776 5.033 -20.106 1.00 54.34 113 ASN A CA 1
ATOM 846 C C . ASN A 1 113 ? -4.845 5.432 -21.256 1.00 54.34 113 ASN A C 1
ATOM 848 O O . ASN A 1 113 ? -4.491 6.602 -21.387 1.00 54.34 113 ASN A O 1
ATOM 852 N N . PHE A 1 114 ? -4.489 4.484 -22.125 1.00 52.22 114 PHE A N 1
ATOM 853 C CA . PHE A 1 114 ? -3.926 4.800 -23.440 1.00 52.22 114 PHE A CA 1
ATOM 854 C C . PHE A 1 114 ? -5.070 5.217 -24.374 1.00 52.22 114 PHE A C 1
ATOM 856 O O . PHE A 1 114 ? -5.500 4.462 -25.242 1.00 52.22 114 PHE A O 1
ATOM 863 N N . GLY A 1 115 ? -5.631 6.401 -24.127 1.00 54.19 115 GLY A N 1
ATOM 864 C CA . GLY A 1 115 ? -6.542 7.055 -25.062 1.00 54.19 115 GLY A CA 1
ATOM 865 C C . GLY A 1 115 ? -5.757 7.733 -26.194 1.00 54.19 115 GLY A C 1
ATOM 866 O O . GLY A 1 115 ? -4.623 8.155 -25.967 1.00 54.19 115 GLY A O 1
ATOM 867 N N . PRO A 1 116 ? -6.331 7.878 -27.401 1.00 51.41 116 PRO A N 1
ATOM 868 C CA . PRO A 1 116 ? -5.671 8.511 -28.550 1.00 51.41 116 PRO A CA 1
ATOM 869 C C . PRO A 1 116 ? -5.494 10.036 -28.414 1.00 51.41 116 PRO A C 1
ATOM 871 O O . PRO A 1 116 ? -4.974 10.673 -29.324 1.00 51.41 116 PRO A O 1
ATOM 874 N N . GLU A 1 117 ? -5.901 10.622 -27.289 1.00 52.59 117 GLU A N 1
ATOM 875 C CA . GLU A 1 117 ? -5.906 12.061 -27.046 1.00 52.59 117 GLU A CA 1
ATOM 876 C C . GLU A 1 117 ? -5.219 12.334 -25.702 1.00 52.59 117 GLU A C 1
ATOM 878 O O . GLU A 1 117 ? -5.848 12.501 -24.659 1.00 52.59 117 GLU A O 1
ATOM 883 N N . VAL A 1 118 ? -3.885 12.273 -25.710 1.00 49.91 118 VAL A N 1
ATOM 884 C CA . VAL A 1 118 ? -3.071 12.762 -24.593 1.00 49.91 118 VAL A CA 1
ATOM 885 C C . VAL A 1 118 ? -3.022 14.279 -24.721 1.00 49.91 118 VAL A C 1
ATOM 887 O O . VAL A 1 118 ? -2.251 14.821 -25.509 1.00 49.91 118 VAL A O 1
ATOM 890 N N . ASP A 1 119 ? -3.884 14.946 -23.958 1.00 45.53 119 ASP A N 1
ATOM 891 C CA . ASP A 1 119 ? -3.894 16.395 -23.797 1.00 45.53 119 ASP A CA 1
ATOM 892 C C . ASP A 1 119 ? -2.610 16.831 -23.069 1.00 45.53 119 ASP A C 1
ATOM 894 O O . ASP A 1 119 ? -2.434 16.658 -21.860 1.00 45.53 119 ASP A O 1
ATOM 898 N N . SER A 1 120 ? -1.651 17.320 -23.848 1.00 51.56 120 SER A N 1
ATOM 899 C CA . SER A 1 120 ? -0.352 17.809 -23.402 1.00 51.56 120 SER A CA 1
ATOM 900 C C . SER A 1 120 ? -0.465 19.237 -22.863 1.00 51.56 120 SER A C 1
ATOM 902 O O . SER A 1 120 ? 0.092 20.169 -23.443 1.00 51.56 120 SER A O 1
ATOM 904 N N . SER A 1 121 ? -1.187 19.425 -21.758 1.00 42.44 121 SER A N 1
ATOM 905 C CA . SER A 1 121 ? -1.142 20.693 -21.022 1.00 42.44 121 SER A CA 1
ATOM 906 C C . SER A 1 121 ? 0.054 20.711 -20.054 1.00 42.44 121 SER A C 1
ATOM 908 O O . SER A 1 121 ? 0.211 19.770 -19.269 1.00 42.44 121 SER A O 1
ATOM 910 N N . PRO A 1 122 ? 0.916 21.750 -20.078 1.00 42.25 122 PRO A N 1
ATOM 911 C CA . PRO A 1 122 ? 2.073 21.837 -19.195 1.00 42.25 122 PRO A CA 1
ATOM 912 C C . PRO A 1 122 ? 1.621 21.989 -17.741 1.00 42.25 122 PRO A C 1
ATOM 914 O O . PRO A 1 122 ? 0.902 22.925 -17.395 1.00 42.25 122 PRO A O 1
ATOM 917 N N . ILE A 1 123 ? 2.059 21.077 -16.876 1.00 49.47 123 ILE A N 1
ATOM 918 C CA . ILE A 1 123 ? 1.894 21.220 -15.430 1.00 49.47 123 ILE A CA 1
ATOM 919 C C . ILE A 1 123 ? 2.984 22.187 -14.954 1.00 49.47 123 ILE A C 1
ATOM 921 O O . ILE A 1 123 ? 4.145 21.801 -14.836 1.00 49.47 123 ILE A O 1
ATOM 925 N N . GLU A 1 124 ? 2.622 23.440 -14.681 1.00 42.25 124 GLU A N 1
ATOM 926 C CA . GLU A 1 124 ? 3.499 24.375 -13.970 1.00 42.25 124 GLU A CA 1
ATOM 927 C C . GLU A 1 124 ? 3.688 23.885 -12.525 1.00 42.25 124 GLU A C 1
ATOM 929 O O . GLU A 1 124 ? 2.774 23.953 -11.702 1.00 42.25 124 GLU A O 1
ATOM 934 N N . MET A 1 125 ? 4.875 23.357 -12.207 1.00 43.62 125 MET A N 1
ATOM 935 C CA . MET A 1 125 ? 5.270 23.037 -10.833 1.00 43.62 125 MET A CA 1
ATOM 936 C C . MET A 1 125 ? 6.268 24.084 -10.319 1.00 43.62 125 MET A C 1
ATOM 938 O O . MET A 1 125 ? 7.349 24.235 -10.890 1.00 43.62 125 MET A O 1
ATOM 942 N N . PRO A 1 126 ? 5.941 24.812 -9.238 1.00 47.81 126 PRO A N 1
ATOM 943 C CA . PRO A 1 126 ? 6.829 25.808 -8.669 1.00 47.81 126 PRO A CA 1
ATOM 944 C C . PRO A 1 126 ? 7.852 25.140 -7.725 1.00 47.81 126 PRO A C 1
ATOM 946 O O . PRO A 1 126 ? 7.489 24.577 -6.697 1.00 47.81 126 PRO A O 1
ATOM 949 N N . PHE A 1 127 ? 9.135 25.283 -8.076 1.00 38.62 127 PHE A N 1
ATOM 950 C CA . PHE A 1 127 ? 10.353 25.122 -7.258 1.00 38.62 127 PHE A CA 1
ATOM 951 C C . PHE A 1 127 ? 10.873 23.709 -6.895 1.00 38.62 127 PHE A C 1
ATOM 953 O O . PHE A 1 127 ? 10.380 23.039 -5.995 1.00 38.62 127 PHE A O 1
ATOM 960 N N . GLY A 1 128 ? 12.067 23.391 -7.421 1.00 43.53 128 GLY A N 1
ATOM 961 C CA . GLY A 1 128 ? 13.254 23.310 -6.550 1.00 43.53 128 GLY A CA 1
ATOM 962 C C . GLY A 1 128 ? 13.825 21.937 -6.179 1.00 43.53 128 GLY A C 1
ATOM 963 O O . GLY A 1 128 ? 14.685 21.881 -5.303 1.00 43.53 128 GLY A O 1
ATOM 964 N N . GLY A 1 129 ? 13.410 20.842 -6.813 1.00 38.69 129 GLY A N 1
ATOM 965 C CA . GLY A 1 129 ? 14.140 19.572 -6.740 1.00 38.69 129 GLY A CA 1
ATOM 966 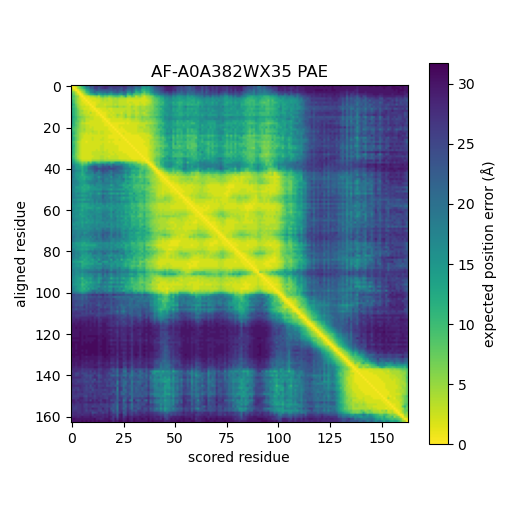C C . GLY A 1 129 ? 15.150 19.499 -7.878 1.00 38.69 129 GLY A C 1
ATOM 967 O O . GLY A 1 129 ? 14.819 19.896 -8.989 1.00 38.69 129 GLY A O 1
ATOM 968 N N . ARG A 1 130 ? 16.372 19.001 -7.643 1.00 46.47 130 ARG A N 1
ATOM 969 C CA . ARG A 1 130 ? 17.227 18.531 -8.746 1.00 46.47 130 ARG A CA 1
ATOM 970 C C . ARG A 1 130 ? 16.473 17.395 -9.425 1.00 46.47 130 ARG A C 1
ATOM 972 O O . ARG A 1 130 ? 16.573 16.248 -8.999 1.00 46.47 130 ARG A O 1
ATOM 979 N N . GLU A 1 131 ? 15.691 17.750 -10.435 1.00 44.31 131 GLU A N 1
ATOM 980 C CA . GLU A 1 131 ? 15.273 16.849 -11.487 1.00 44.31 131 GLU A CA 1
ATOM 981 C C . GLU A 1 131 ? 16.563 16.169 -11.933 1.00 44.31 131 GLU A C 1
ATOM 983 O O . GLU A 1 131 ? 17.484 16.804 -12.452 1.00 44.31 131 GLU A O 1
ATOM 988 N N . VAL A 1 132 ? 16.690 14.875 -11.644 1.00 48.62 132 VAL A N 1
ATOM 989 C CA . VAL A 1 132 ? 17.454 14.038 -12.553 1.00 48.62 132 VAL A CA 1
ATOM 990 C C . VAL A 1 132 ? 16.696 14.234 -13.852 1.00 48.62 132 VAL A C 1
ATOM 992 O O . VAL A 1 132 ? 15.618 13.670 -14.009 1.00 48.62 132 VAL A O 1
ATOM 995 N N . GLU A 1 133 ? 17.175 15.157 -14.692 1.00 50.28 133 GLU A N 1
ATOM 996 C CA . GLU A 1 133 ? 16.772 15.240 -16.083 1.00 50.28 133 GLU A CA 1
ATOM 997 C C . GLU A 1 133 ? 16.981 13.821 -16.596 1.00 50.28 133 GLU A C 1
ATOM 999 O O . GLU A 1 133 ? 18.107 13.406 -16.888 1.00 50.28 133 GLU A O 1
ATOM 1004 N N . GLU A 1 134 ? 15.906 13.035 -16.619 1.00 56.44 134 GLU A N 1
ATOM 1005 C CA . GLU A 1 134 ? 15.807 11.841 -17.427 1.00 56.44 134 GLU A CA 1
ATOM 1006 C C . GLU A 1 134 ? 15.972 12.359 -18.840 1.00 56.44 134 GLU A C 1
ATOM 1008 O O . GLU A 1 134 ? 15.001 12.741 -19.481 1.00 56.44 134 GLU 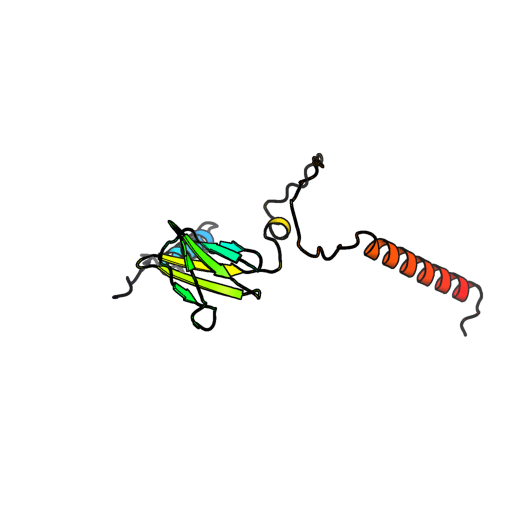A O 1
ATOM 1013 N N . ASN A 1 135 ? 17.226 12.528 -19.264 1.00 57.88 135 ASN A N 1
ATOM 1014 C CA . ASN A 1 135 ? 17.552 13.194 -20.500 1.00 57.88 135 ASN A CA 1
ATOM 1015 C C . ASN A 1 135 ? 16.898 12.345 -21.589 1.00 57.88 135 ASN A C 1
ATOM 1017 O O . ASN A 1 135 ? 17.400 11.254 -21.890 1.00 57.88 135 ASN A O 1
ATOM 1021 N N . PRO A 1 136 ? 15.781 12.808 -22.184 1.00 60.41 136 PRO A N 1
ATOM 1022 C CA . PRO A 1 136 ? 14.944 11.970 -23.035 1.00 60.41 136 PRO A CA 1
ATOM 1023 C C . PRO A 1 136 ? 15.674 11.606 -24.334 1.00 60.41 136 PRO A C 1
ATOM 1025 O O . PRO A 1 136 ? 15.157 10.870 -25.167 1.00 60.41 136 PRO A O 1
ATOM 1028 N N . LYS A 1 137 ? 16.900 12.117 -24.511 1.00 70.75 137 LYS A N 1
ATOM 1029 C CA . LYS A 1 137 ? 17.798 11.867 -2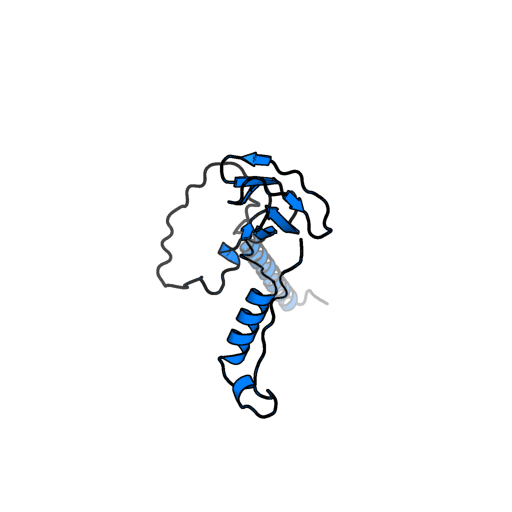5.630 1.00 70.75 137 LYS A CA 1
ATOM 1030 C C . LYS A 1 137 ? 18.845 10.788 -25.342 1.00 70.75 137 LYS A C 1
ATOM 1032 O O . LYS A 1 137 ? 19.489 10.364 -26.295 1.00 70.75 137 LYS A O 1
ATOM 1037 N N . LEU A 1 138 ? 19.018 10.302 -24.104 1.00 82.00 138 LEU A N 1
ATOM 1038 C CA . LEU A 1 138 ? 20.033 9.277 -23.801 1.00 82.00 138 LEU A CA 1
ATOM 1039 C C . LEU A 1 138 ? 19.766 7.963 -24.541 1.00 82.00 138 LEU A C 1
ATOM 1041 O O . LEU A 1 138 ? 20.674 7.398 -25.153 1.00 82.00 138 LEU A O 1
ATOM 1045 N N . TRP A 1 139 ? 18.514 7.507 -24.567 1.00 86.81 139 TRP A N 1
ATOM 1046 C CA . TRP A 1 139 ? 18.149 6.300 -25.311 1.00 86.81 139 TRP A CA 1
ATOM 1047 C C . TRP A 1 139 ? 18.358 6.480 -26.826 1.00 86.81 139 TRP A C 1
ATOM 1049 O O . TRP A 1 139 ? 18.836 5.562 -27.486 1.00 86.81 139 TRP A O 1
ATOM 1059 N N . VAL A 1 140 ? 18.104 7.683 -27.363 1.00 87.81 140 VAL A N 1
ATOM 1060 C CA . VAL A 1 140 ? 18.372 8.021 -28.772 1.00 87.81 140 VAL A CA 1
ATOM 1061 C C . VAL A 1 140 ? 19.872 8.000 -29.053 1.00 87.81 140 VAL A C 1
ATOM 1063 O O . VAL A 1 140 ? 20.296 7.423 -30.050 1.00 87.81 140 VAL A O 1
ATOM 1066 N N . THR A 1 141 ? 20.697 8.573 -28.171 1.00 90.00 141 THR A N 1
ATOM 1067 C CA . THR A 1 141 ? 22.157 8.519 -28.329 1.00 90.00 141 THR A CA 1
ATOM 1068 C C . THR A 1 141 ? 22.681 7.087 -28.283 1.00 90.00 141 THR A C 1
ATOM 1070 O O . THR A 1 141 ? 23.512 6.731 -29.113 1.00 90.00 141 THR A O 1
ATOM 1073 N N . LEU A 1 142 ? 22.155 6.239 -27.392 1.00 92.69 142 LEU A N 1
ATOM 1074 C CA . LEU A 1 142 ? 22.515 4.820 -27.335 1.00 92.69 142 LEU A CA 1
ATOM 1075 C C . LEU A 1 142 ? 22.093 4.074 -28.607 1.00 92.69 142 LEU A C 1
ATOM 1077 O O . LEU A 1 142 ? 22.863 3.267 -29.120 1.00 92.69 142 LEU A O 1
ATOM 1081 N N . LEU A 1 143 ? 20.917 4.384 -29.158 1.00 94.88 143 LEU A N 1
ATOM 1082 C CA . LEU A 1 143 ? 20.427 3.798 -30.407 1.00 94.88 143 LEU A CA 1
ATOM 1083 C C . LEU A 1 143 ? 21.304 4.199 -31.602 1.00 94.88 143 LEU A C 1
ATOM 1085 O O . LEU A 1 143 ? 21.668 3.350 -32.418 1.00 94.88 143 LEU A O 1
ATOM 1089 N N . VAL A 1 144 ? 21.704 5.471 -31.683 1.00 96.19 144 VAL A N 1
ATOM 1090 C CA . VAL A 1 144 ? 22.632 5.963 -32.715 1.00 96.19 144 VAL A CA 1
ATOM 1091 C C . VAL A 1 144 ? 23.993 5.277 -32.592 1.00 96.19 144 VAL A C 1
ATOM 1093 O O . VAL A 1 144 ? 24.520 4.797 -33.595 1.00 96.19 144 VAL A O 1
ATOM 1096 N N . VAL A 1 145 ? 24.542 5.166 -31.378 1.00 96.69 145 VAL A N 1
ATOM 1097 C CA . VAL A 1 145 ? 25.814 4.467 -31.130 1.00 96.69 145 VAL A CA 1
ATOM 1098 C C . VAL A 1 145 ? 25.721 2.996 -31.539 1.00 96.69 145 VAL A C 1
ATOM 1100 O O . VAL A 1 145 ? 26.584 2.519 -32.272 1.00 96.69 145 VAL A O 1
ATOM 1103 N N . ALA A 1 146 ? 24.660 2.291 -31.143 1.00 96.12 146 ALA A N 1
ATOM 1104 C CA . ALA A 1 146 ? 24.441 0.899 -31.531 1.00 96.12 146 ALA A CA 1
ATOM 1105 C C . ALA A 1 146 ? 24.349 0.737 -33.059 1.00 96.12 146 ALA A C 1
ATOM 1107 O O . ALA A 1 146 ? 24.960 -0.165 -33.628 1.00 96.12 146 ALA A O 1
ATOM 1108 N N . THR A 1 147 ? 23.660 1.654 -33.742 1.00 96.69 147 THR A N 1
ATOM 1109 C CA . THR A 1 147 ? 23.538 1.653 -35.209 1.00 96.69 147 THR A CA 1
ATOM 1110 C C . THR A 1 147 ? 24.891 1.861 -35.892 1.00 96.69 147 THR A C 1
ATOM 1112 O O . THR A 1 147 ? 25.205 1.169 -36.861 1.00 96.69 147 THR A O 1
ATOM 1115 N N . LEU A 1 148 ? 25.722 2.778 -35.385 1.00 96.62 148 LEU A N 1
ATOM 1116 C CA . LEU A 1 148 ? 27.076 3.009 -35.899 1.00 96.62 148 LEU A CA 1
ATOM 1117 C C . LEU A 1 148 ? 27.992 1.800 -35.682 1.00 96.62 148 LEU A C 1
ATOM 1119 O O . LEU A 1 148 ? 28.780 1.473 -36.565 1.00 96.62 148 LEU A O 1
ATOM 1123 N N . LEU A 1 149 ? 27.869 1.113 -34.544 1.00 95.56 149 LEU A N 1
ATOM 1124 C CA . LEU A 1 149 ? 28.635 -0.104 -34.271 1.00 95.56 149 LEU A CA 1
ATOM 1125 C C . LEU A 1 149 ? 28.256 -1.234 -35.234 1.00 95.56 149 LEU A C 1
ATOM 1127 O O . LEU A 1 149 ? 29.144 -1.818 -35.847 1.00 95.56 149 LEU A O 1
ATOM 1131 N N . VAL A 1 150 ? 26.959 -1.486 -35.438 1.00 95.31 150 VAL A N 1
ATOM 1132 C CA . VAL A 1 150 ? 26.476 -2.545 -36.345 1.00 95.31 150 VAL A CA 1
ATOM 1133 C C . VAL A 1 150 ? 26.847 -2.253 -37.800 1.00 95.31 150 VAL A C 1
ATOM 1135 O O . VAL A 1 150 ? 27.301 -3.136 -38.525 1.00 95.31 150 VAL A O 1
ATOM 1138 N N . THR A 1 151 ? 26.681 -1.006 -38.247 1.00 94.94 151 THR A N 1
ATOM 1139 C CA . THR A 1 151 ? 27.059 -0.606 -39.614 1.00 94.94 151 THR A CA 1
ATOM 1140 C C . THR A 1 151 ? 28.574 -0.624 -39.817 1.00 94.94 151 THR A C 1
ATOM 1142 O O . THR A 1 151 ? 29.043 -1.059 -40.870 1.00 94.94 151 THR A O 1
ATOM 1145 N N . GLY A 1 152 ? 29.344 -0.209 -38.807 1.00 93.56 152 GLY A N 1
ATOM 1146 C CA . GLY A 1 152 ? 30.800 -0.306 -38.797 1.00 93.56 152 GLY A CA 1
ATOM 1147 C C . GLY A 1 152 ? 31.280 -1.753 -38.873 1.00 93.56 152 GLY A C 1
ATOM 1148 O O . GLY A 1 152 ? 32.114 -2.078 -39.719 1.00 93.56 152 GLY A O 1
ATOM 1149 N N . GLU A 1 153 ? 30.716 -2.644 -38.059 1.00 91.12 153 GLU A N 1
ATOM 1150 C CA . GLU A 1 153 ? 31.001 -4.080 -38.099 1.00 91.12 153 GLU A CA 1
ATOM 1151 C C . GLU A 1 153 ? 30.683 -4.668 -39.477 1.00 91.12 153 GLU A C 1
ATOM 1153 O O . GLU A 1 153 ? 31.551 -5.285 -40.096 1.00 91.12 153 GLU A O 1
ATOM 1158 N N . TRP A 1 154 ? 29.487 -4.403 -40.008 1.00 90.56 154 TRP A N 1
ATOM 1159 C CA . TRP A 1 154 ? 29.076 -4.863 -41.334 1.00 90.56 154 TRP A CA 1
ATOM 1160 C C . TRP A 1 154 ? 30.043 -4.409 -42.433 1.00 90.56 154 TRP A C 1
ATOM 1162 O O . TRP A 1 154 ? 30.450 -5.205 -43.282 1.00 90.56 154 TRP A O 1
ATOM 1172 N N . PHE A 1 155 ? 30.460 -3.141 -42.405 1.00 90.12 155 PHE A N 1
ATOM 1173 C CA . PHE A 1 155 ? 31.403 -2.595 -43.379 1.00 90.12 155 PHE A CA 1
ATOM 1174 C C . PHE A 1 155 ? 32.786 -3.246 -43.271 1.00 90.12 155 PHE A C 1
ATOM 1176 O O . PHE A 1 155 ? 33.418 -3.550 -44.286 1.00 90.12 155 PHE A O 1
ATOM 1183 N N . THR A 1 156 ? 33.243 -3.494 -42.042 1.00 87.75 156 THR A N 1
ATOM 1184 C CA . THR A 1 156 ? 34.531 -4.147 -41.768 1.00 87.75 156 THR A CA 1
ATOM 1185 C C . THR A 1 156 ? 34.515 -5.604 -42.237 1.00 87.75 156 THR A C 1
ATOM 1187 O O . THR A 1 156 ? 35.446 -6.035 -42.923 1.00 87.75 156 THR A O 1
ATOM 1190 N N . TYR A 1 157 ? 33.418 -6.322 -41.966 1.00 84.75 157 TYR A N 1
ATOM 1191 C CA . TYR A 1 157 ? 33.157 -7.675 -42.459 1.00 84.75 157 TYR A CA 1
ATOM 1192 C C . TYR A 1 157 ? 33.156 -7.725 -43.992 1.00 84.75 157 TYR A C 1
ATOM 1194 O O . TYR A 1 157 ? 33.839 -8.554 -44.595 1.00 84.75 157 TYR A O 1
ATOM 1202 N N . HIS A 1 158 ? 32.461 -6.793 -44.651 1.00 84.31 158 HIS A N 1
ATOM 1203 C CA . HIS A 1 158 ? 32.383 -6.762 -46.112 1.00 84.31 158 HIS A CA 1
ATOM 1204 C C . HIS A 1 158 ? 33.732 -6.446 -46.777 1.00 84.31 158 HIS A C 1
ATOM 1206 O O . HIS A 1 158 ? 34.031 -6.955 -47.857 1.00 84.31 158 HIS A O 1
ATOM 1212 N N . ARG A 1 159 ? 34.586 -5.651 -46.118 1.00 83.94 159 ARG A N 1
ATOM 1213 C CA . ARG A 1 159 ? 35.953 -5.366 -46.582 1.00 83.94 159 ARG A CA 1
ATOM 1214 C C . ARG A 1 159 ? 36.972 -6.463 -46.271 1.00 83.94 159 ARG A C 1
ATOM 1216 O O . ARG A 1 159 ? 38.121 -6.299 -46.675 1.00 83.94 159 ARG A O 1
ATOM 1223 N N . ARG A 1 160 ? 36.582 -7.566 -45.614 1.00 75.81 160 ARG A N 1
ATOM 1224 C CA . ARG A 1 160 ? 37.492 -8.657 -45.205 1.00 75.81 160 ARG A CA 1
ATOM 1225 C C . ARG A 1 160 ? 38.724 -8.137 -44.442 1.00 75.81 160 ARG A C 1
ATOM 1227 O O . ARG A 1 160 ? 39.829 -8.635 -44.627 1.00 75.81 160 ARG A O 1
ATOM 1234 N N . LEU A 1 161 ? 38.543 -7.072 -43.656 1.00 63.53 161 LEU A N 1
ATOM 1235 C CA . LEU A 1 161 ? 39.596 -6.467 -42.824 1.00 63.53 161 LEU A CA 1
ATOM 1236 C C . LEU A 1 161 ? 39.660 -7.093 -41.426 1.00 63.53 161 LEU A C 1
ATOM 1238 O O . LEU A 1 161 ? 40.623 -6.878 -40.696 1.00 63.53 161 LEU A O 1
ATOM 1242 N N . THR A 1 162 ? 38.648 -7.871 -41.062 1.00 57.88 162 THR A N 1
ATOM 1243 C CA . THR A 1 162 ? 38.693 -8.813 -39.949 1.00 57.88 162 THR A CA 1
ATOM 1244 C C . THR A 1 162 ? 39.278 -10.136 -40.442 1.00 57.88 162 THR A C 1
ATOM 1246 O O . THR A 1 162 ? 38.848 -10.657 -41.472 1.00 57.88 162 THR A O 1
ATOM 1249 N N . VAL A 1 163 ? 40.306 -10.610 -39.732 1.00 52.19 163 VAL A N 1
ATOM 1250 C CA . VAL A 1 163 ? 40.996 -11.896 -39.950 1.00 52.19 163 VAL A CA 1
ATOM 1251 C C . VAL A 1 163 ? 40.048 -13.073 -39.763 1.00 52.19 163 VAL A C 1
ATOM 1253 O O . VAL A 1 163 ? 39.215 -12.994 -38.832 1.00 52.19 163 VAL A O 1
#

Nearest PDB structures (foldseek):
  2x5p-assembly1_A  TM=6.311E-01  e=5.676E-01  Streptococcus pyogenes
  5h7v-assembly1_A  TM=5.233E-01  e=4.458E-01  Homo sapiens
  5tth-assembly1_A  TM=4.624E-01  e=5.031E-01  Danio rerio
  8i60-assembly2_D  TM=5.084E-01  e=1.492E+00  Homo sapiens

Solvent-accessible surface area (backbone atoms only — not comparable to full-atom values): 10214 Å² total; per-residue (Å²): 131,84,78,81,83,68,79,89,83,76,98,66,62,65,91,84,42,71,55,79,80,37,86,59,36,65,55,51,51,55,52,48,51,47,57,60,65,59,65,54,58,77,45,79,41,65,58,39,83,44,80,41,88,44,44,73,35,49,36,21,42,78,91,63,50,80,45,80,59,48,68,47,97,67,21,20,35,34,68,35,92,55,66,46,49,32,42,37,40,31,103,91,48,52,32,41,36,40,26,32,87,68,56,67,84,82,67,38,74,90,74,62,75,90,58,100,72,78,80,85,71,85,82,87,75,89,80,89,69,88,68,77,70,74,57,87,55,54,66,55,51,50,51,52,52,52,50,52,50,54,52,49,49,52,52,39,58,75,65,62,73,61,131

Foldseek 3Di:
DPPPQDDDDDPDDPVVDCLCVDPCNVVVVVVSVCRRVVADDAAEEAFFKDKDQAFPKWKAFPVRHTFDWDGDVRIIIGGGNDFGWMWIDDDPDIYIYGHDNDDPVVVPPVPDDPDPDPPPDDDDDDDDDPPPPPVVCPVVVVVVVVVCVVVVVVVCVVVVVDD